Protein AF-C4GE18-F1 (afdb_monomer_lite)

Organism: NCBI:txid626523

Sequence (53 aa):
MKTNDRPLTDLMKAVDNGAAQLPDFQRGWVWDDGRIKALILSVIHNFPVGAAM

pLDDT: mean 81.35, std 11.41, range [49.94, 94.75]

Secondary structure (DSSP, 8-state):
-------HHHHHHHHHTTSS-----SS-----HHHHHHHHHHHHTT--PPPP-

Foldseek 3Di:
DDQDPDPVVVVVVCVVVVVDDDPPDPDDDPDDPVNVVVVVVCVVVVHDDDDDD

Structure (mmCIF, N/CA/C/O backbone):
data_AF-C4GE18-F1
#
_entry.id   AF-C4GE18-F1
#
loop_
_atom_site.group_PDB
_atom_site.id
_atom_site.type_symbol
_atom_site.label_atom_id
_atom_site.label_alt_id
_atom_site.label_comp_id
_atom_site.label_asym_id
_atom_site.label_entity_id
_atom_site.label_seq_id
_atom_site.pdbx_PDB_ins_code
_atom_site.Cartn_x
_atom_site.Cartn_y
_atom_site.Cartn_z
_atom_site.occupancy
_atom_site.B_iso_or_equiv
_atom_site.auth_seq_id
_atom_site.auth_comp_id
_atom_site.auth_a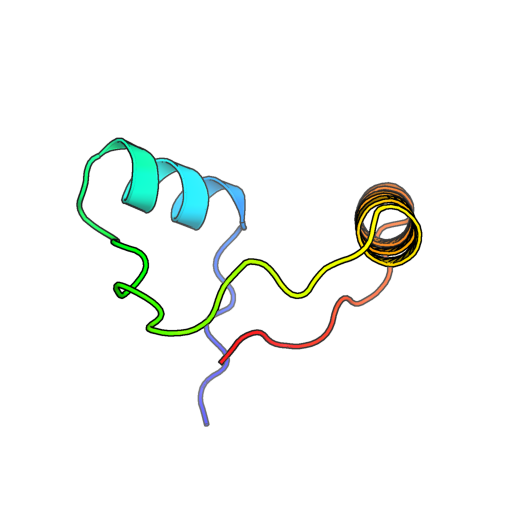sym_id
_atom_site.auth_atom_id
_atom_site.pdbx_PDB_model_num
ATOM 1 N N . MET A 1 1 ? 20.828 0.067 8.579 1.00 49.94 1 MET A N 1
ATOM 2 C CA . MET A 1 1 ? 19.378 -0.003 8.312 1.00 49.94 1 MET A CA 1
ATOM 3 C C . MET A 1 1 ? 19.198 -0.920 7.111 1.00 49.94 1 MET A C 1
ATOM 5 O O . MET A 1 1 ? 19.655 -0.563 6.036 1.00 49.94 1 MET A O 1
ATOM 9 N N . LYS A 1 2 ? 18.715 -2.155 7.307 1.00 54.12 2 LYS A N 1
ATOM 10 C CA . LYS A 1 2 ? 18.441 -3.069 6.187 1.00 54.12 2 LYS A CA 1
ATOM 11 C C . LYS A 1 2 ? 17.063 -2.708 5.649 1.00 54.12 2 LYS A C 1
ATOM 13 O O . LYS A 1 2 ? 16.092 -2.841 6.386 1.00 54.12 2 LYS A O 1
ATOM 18 N N . THR A 1 3 ? 16.996 -2.235 4.409 1.00 57.09 3 THR A N 1
ATOM 19 C CA . THR A 1 3 ? 15.715 -2.173 3.710 1.00 57.09 3 THR A CA 1
ATOM 20 C C . THR A 1 3 ? 15.261 -3.611 3.473 1.00 57.09 3 THR A C 1
ATOM 22 O O . THR A 1 3 ? 16.070 -4.498 3.191 1.00 57.09 3 THR A O 1
ATOM 25 N N . ASN A 1 4 ? 13.986 -3.869 3.710 1.00 64.38 4 ASN A N 1
ATOM 26 C CA . ASN A 1 4 ? 13.409 -5.189 3.559 1.00 64.38 4 ASN A CA 1
ATOM 27 C C . ASN A 1 4 ? 12.742 -5.236 2.184 1.00 64.38 4 ASN A C 1
ATOM 29 O O . ASN A 1 4 ? 11.567 -4.899 2.070 1.00 64.38 4 ASN A O 1
ATOM 33 N N . ASP A 1 5 ? 13.516 -5.602 1.158 1.00 69.62 5 ASP A N 1
ATOM 34 C CA . ASP A 1 5 ? 13.098 -5.672 -0.251 1.00 69.62 5 ASP A CA 1
ATOM 35 C C . ASP A 1 5 ? 12.119 -6.835 -0.494 1.00 69.62 5 ASP A C 1
ATOM 37 O O . ASP A 1 5 ? 12.397 -7.776 -1.239 1.00 69.62 5 ASP A O 1
ATOM 41 N N . ARG A 1 6 ? 10.972 -6.822 0.189 1.00 78.38 6 ARG A N 1
ATOM 42 C CA . ARG A 1 6 ? 9.902 -7.796 -0.029 1.00 78.38 6 ARG A CA 1
ATOM 43 C C . ARG A 1 6 ? 8.900 -7.233 -1.030 1.00 78.38 6 ARG A C 1
ATOM 45 O O . ARG A 1 6 ? 8.496 -6.077 -0.888 1.00 78.38 6 ARG A O 1
ATOM 52 N N . PRO A 1 7 ? 8.444 -8.043 -1.996 1.00 82.44 7 PRO A N 1
ATOM 53 C CA . PRO A 1 7 ? 7.314 -7.686 -2.838 1.00 82.44 7 PRO A CA 1
ATOM 54 C C . PRO A 1 7 ? 6.100 -7.269 -2.001 1.00 82.44 7 PRO A C 1
ATOM 56 O O . PRO A 1 7 ? 5.757 -7.924 -1.013 1.00 82.44 7 PRO A O 1
ATOM 59 N N . LEU A 1 8 ? 5.391 -6.224 -2.439 1.00 80.19 8 LEU A N 1
ATOM 60 C CA . LEU A 1 8 ? 4.144 -5.780 -1.804 1.00 80.19 8 LEU A CA 1
ATOM 61 C C . LEU A 1 8 ? 3.117 -6.919 -1.702 1.00 80.19 8 LEU A C 1
ATOM 63 O O . LEU A 1 8 ? 2.392 -7.021 -0.718 1.00 80.19 8 LEU A O 1
ATOM 67 N N . THR A 1 9 ? 3.089 -7.818 -2.687 1.00 86.81 9 THR A N 1
ATOM 68 C CA . THR A 1 9 ? 2.220 -9.003 -2.694 1.00 86.81 9 THR A CA 1
ATOM 69 C C . THR A 1 9 ? 2.442 -9.921 -1.497 1.00 86.81 9 THR A C 1
ATOM 71 O O . THR A 1 9 ? 1.488 -10.520 -1.008 1.00 86.81 9 THR A O 1
ATOM 74 N N . ASP A 1 10 ? 3.674 -10.034 -1.007 1.00 89.50 10 ASP A N 1
ATOM 75 C CA . ASP A 1 10 ? 3.984 -10.900 0.131 1.00 89.50 10 ASP A CA 1
ATOM 76 C C . ASP A 1 10 ? 3.560 -10.246 1.447 1.00 89.50 10 ASP A C 1
ATOM 78 O O . ASP A 1 10 ? 3.070 -10.930 2.344 1.00 89.50 10 ASP A O 1
ATOM 82 N N . LEU A 1 11 ? 3.652 -8.914 1.529 1.00 85.12 11 LEU A N 1
ATOM 83 C CA . LEU A 1 11 ? 3.068 -8.137 2.626 1.00 85.12 11 LEU A CA 1
ATOM 84 C C . LEU A 1 11 ? 1.541 -8.283 2.659 1.00 85.12 11 LEU A C 1
ATOM 86 O O . LEU A 1 11 ? 0.987 -8.531 3.724 1.00 85.12 11 LEU A O 1
ATOM 90 N N . MET A 1 12 ? 0.864 -8.200 1.510 1.00 86.25 12 MET A N 1
ATOM 91 C CA . MET A 1 12 ? -0.595 -8.368 1.437 1.00 86.25 12 MET A CA 1
ATOM 92 C C . MET A 1 12 ? -1.038 -9.764 1.887 1.00 86.25 12 MET A C 1
ATOM 94 O O . MET A 1 12 ? -1.978 -9.877 2.668 1.00 86.25 12 MET A O 1
ATOM 98 N N . LYS A 1 13 ? -0.325 -10.822 1.479 1.00 92.62 13 LYS A N 1
ATOM 99 C CA . LYS A 1 13 ? -0.590 -12.192 1.957 1.00 92.62 13 LYS A CA 1
ATOM 100 C C . LYS A 1 13 ? -0.365 -12.341 3.462 1.00 92.62 13 LYS A C 1
ATOM 102 O O . LYS A 1 13 ? -1.111 -13.062 4.113 1.00 92.62 13 LYS A O 1
ATOM 107 N N . ALA A 1 14 ? 0.662 -11.687 4.007 1.00 90.50 14 ALA A N 1
ATOM 108 C CA . ALA A 1 14 ? 0.939 -11.708 5.441 1.00 90.50 14 ALA A CA 1
ATOM 109 C C . ALA A 1 14 ? -0.144 -10.979 6.254 1.00 90.50 14 ALA A C 1
ATOM 111 O O . ALA A 1 14 ? -0.428 -11.358 7.384 1.00 90.50 14 ALA A O 1
ATOM 112 N N . VAL A 1 15 ? -0.759 -9.937 5.695 1.00 89.38 15 VAL A N 1
ATOM 113 C CA . VAL A 1 15 ? -1.911 -9.287 6.333 1.00 89.38 15 VAL A CA 1
ATOM 114 C C . VAL A 1 15 ? -3.142 -10.189 6.267 1.00 89.38 15 VAL A C 1
ATOM 116 O O . VAL A 1 15 ? -3.799 -10.399 7.282 1.00 89.38 15 VAL A O 1
ATOM 119 N N . ASP A 1 16 ? -3.411 -10.777 5.100 1.00 90.81 16 ASP A N 1
ATOM 120 C CA . ASP A 1 16 ? -4.560 -11.663 4.872 1.00 90.81 16 ASP A CA 1
ATOM 121 C C . ASP A 1 16 ? -4.541 -12.910 5.775 1.00 90.81 16 ASP A C 1
ATOM 123 O O . ASP A 1 16 ? -5.559 -13.297 6.344 1.00 90.81 16 ASP A O 1
ATOM 127 N N . ASN A 1 17 ? -3.363 -13.504 5.990 1.00 94.69 17 ASN A N 1
ATOM 128 C CA . ASN A 1 17 ? -3.204 -14.668 6.866 1.00 94.69 17 ASN A CA 1
ATOM 129 C C . ASN A 1 17 ? -3.026 -14.317 8.360 1.00 94.69 17 ASN A C 1
ATOM 131 O O . ASN A 1 17 ? -2.842 -15.219 9.179 1.00 94.69 17 ASN A O 1
ATOM 135 N N . GLY A 1 18 ? -3.047 -13.028 8.717 1.00 90.06 18 GLY A N 1
ATOM 136 C CA . GLY A 1 18 ? -2.878 -12.543 10.088 1.00 90.06 18 GLY A CA 1
ATOM 137 C C . GLY A 1 18 ? -1.448 -12.596 10.644 1.00 90.06 18 GLY A C 1
ATOM 138 O O . GLY A 1 18 ? -1.253 -12.292 11.819 1.00 90.06 18 GLY A O 1
ATOM 139 N N . ALA A 1 19 ? -0.440 -12.954 9.841 1.00 91.12 19 ALA A N 1
ATOM 140 C CA . ALA A 1 19 ? 0.970 -12.931 10.249 1.00 91.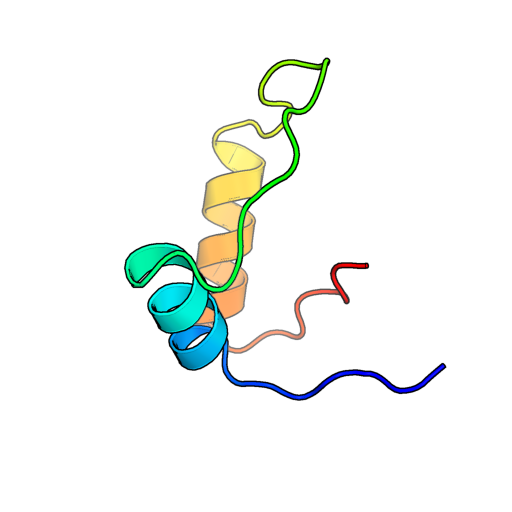12 19 ALA A CA 1
ATOM 141 C C . ALA A 1 19 ? 1.543 -11.506 10.357 1.00 91.12 19 ALA A C 1
ATOM 143 O O . ALA A 1 19 ? 2.565 -11.296 11.012 1.00 91.12 19 ALA A O 1
ATOM 144 N N . ALA A 1 20 ? 0.903 -10.532 9.713 1.00 86.50 20 ALA A N 1
ATOM 145 C CA . ALA A 1 20 ? 1.171 -9.111 9.850 1.00 86.50 20 ALA A CA 1
ATOM 146 C C . ALA A 1 20 ? -0.129 -8.391 10.216 1.00 86.50 20 ALA A C 1
ATOM 148 O O . ALA A 1 20 ? -1.166 -8.600 9.596 1.00 86.50 20 ALA A O 1
ATOM 149 N N . GLN A 1 21 ? -0.069 -7.512 11.209 1.00 82.00 21 GLN A N 1
ATOM 150 C CA . GLN A 1 21 ? -1.193 -6.665 11.584 1.00 82.00 21 GLN A CA 1
ATOM 151 C C . GLN A 1 21 ? -0.755 -5.210 11.551 1.00 82.00 21 GLN A C 1
ATOM 153 O O . GLN A 1 21 ? 0.369 -4.872 11.930 1.00 82.00 21 GLN A O 1
ATOM 158 N N . LEU A 1 22 ? -1.654 -4.349 11.082 1.00 77.31 22 LEU A N 1
ATOM 159 C CA . LEU A 1 22 ? -1.498 -2.916 11.270 1.00 77.31 22 LEU A CA 1
ATOM 160 C C . LEU A 1 22 ? -1.748 -2.615 12.754 1.00 77.31 22 LEU A C 1
ATOM 162 O O . LEU A 1 22 ? -2.744 -3.097 13.295 1.00 77.31 22 LEU A O 1
ATOM 166 N N . PRO A 1 23 ? -0.867 -1.852 13.422 1.00 78.56 23 PRO A N 1
ATOM 167 C CA . PRO A 1 23 ? -1.142 -1.362 14.763 1.00 78.56 23 PRO A CA 1
ATOM 168 C C . PRO A 1 23 ? -2.449 -0.575 14.771 1.00 78.56 23 PRO A C 1
ATOM 170 O O . PRO A 1 23 ? -2.747 0.140 13.810 1.00 78.56 23 PRO A O 1
ATOM 173 N N . ASP A 1 24 ? -3.186 -0.638 15.877 1.00 77.81 24 ASP A N 1
ATOM 174 C CA . ASP A 1 24 ? -4.280 0.299 16.098 1.00 77.81 24 ASP A CA 1
ATOM 175 C C . ASP A 1 24 ? -3.700 1.711 16.195 1.00 77.81 24 ASP A C 1
ATOM 177 O O . ASP A 1 24 ? -3.107 2.122 17.199 1.00 77.81 24 ASP A O 1
ATOM 181 N N . PHE A 1 25 ? -3.838 2.469 15.111 1.00 71.62 25 PHE A N 1
ATOM 182 C CA . PHE A 1 25 ? -3.467 3.869 15.104 1.00 71.62 25 PHE A CA 1
ATOM 183 C C . PHE A 1 25 ? -4.504 4.636 15.918 1.00 71.62 25 PHE A C 1
ATOM 185 O O . PHE A 1 25 ? -5.675 4.706 15.558 1.00 71.62 25 PHE A O 1
ATOM 192 N N . GLN A 1 26 ? -4.061 5.312 16.976 1.00 69.94 26 GLN A N 1
ATOM 193 C CA . GLN A 1 26 ? -4.919 6.224 17.744 1.00 69.94 26 GLN A CA 1
ATOM 194 C C . GLN A 1 26 ? -5.338 7.483 16.960 1.00 69.94 26 GLN A C 1
ATOM 196 O O . GLN A 1 26 ? -5.996 8.371 17.499 1.00 69.94 26 GLN A O 1
ATOM 201 N N . ARG A 1 27 ? -4.949 7.589 15.686 1.00 74.12 27 ARG A N 1
ATOM 202 C CA . ARG A 1 27 ? -5.262 8.706 14.801 1.00 74.12 27 ARG A CA 1
ATOM 203 C C . ARG A 1 27 ? -6.013 8.182 13.585 1.00 74.12 27 ARG A C 1
ATOM 205 O O . ARG A 1 27 ? -5.601 7.200 12.979 1.00 74.12 27 ARG A O 1
ATOM 212 N N . GLY A 1 28 ? -7.094 8.875 13.229 1.00 80.25 28 GLY A N 1
ATOM 213 C CA . GLY A 1 28 ? -7.881 8.563 12.041 1.00 80.25 28 GLY A CA 1
ATOM 214 C C . GLY A 1 28 ? -7.060 8.631 10.753 1.00 80.25 28 GLY A C 1
ATOM 215 O O . GLY A 1 28 ? -5.964 9.190 10.713 1.00 80.25 28 GLY A O 1
ATOM 216 N N . TRP A 1 29 ? -7.624 8.070 9.690 1.00 82.62 29 TRP A N 1
ATOM 217 C CA . TRP A 1 29 ? -7.059 8.075 8.346 1.00 82.62 29 TRP A CA 1
ATOM 218 C C . TRP A 1 29 ? -6.652 9.492 7.895 1.00 82.62 29 TRP A C 1
ATOM 220 O O . TRP A 1 29 ? -7.473 10.405 7.878 1.00 82.62 29 TRP A O 1
ATOM 230 N N . VAL A 1 30 ? -5.373 9.683 7.547 1.00 83.50 30 VAL A N 1
ATOM 231 C CA . VAL A 1 30 ? -4.794 11.004 7.196 1.00 83.50 30 VAL A CA 1
ATOM 232 C C . VAL 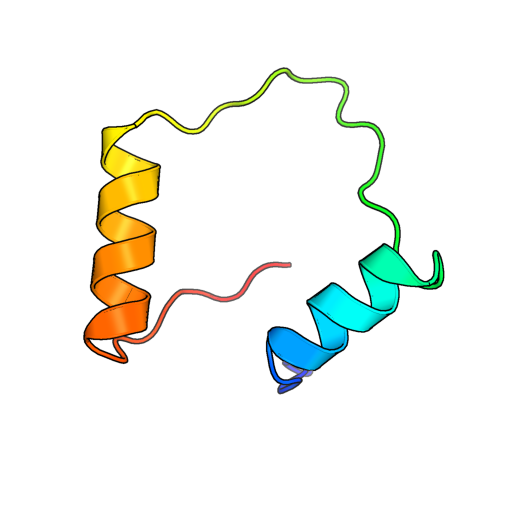A 1 30 ? -4.530 11.194 5.699 1.00 83.50 30 VAL A C 1
ATOM 234 O O . VAL A 1 30 ? -3.955 12.206 5.291 1.00 83.50 30 VAL A O 1
ATOM 237 N N . TRP A 1 31 ? -4.895 10.211 4.879 1.00 86.62 31 TRP A N 1
ATOM 238 C CA . TRP A 1 31 ? -4.698 10.264 3.435 1.00 86.62 31 TRP A CA 1
ATOM 239 C C . TRP A 1 31 ? -5.961 10.781 2.751 1.00 86.62 31 TRP A C 1
ATOM 241 O O . TRP A 1 31 ? -7.030 10.195 2.874 1.00 86.62 31 TRP A O 1
ATOM 251 N N . ASP A 1 32 ? -5.835 11.871 2.005 1.00 91.44 32 ASP A N 1
ATOM 252 C CA . ASP A 1 32 ? -6.888 12.337 1.109 1.00 91.44 32 ASP A CA 1
ATOM 253 C C . ASP A 1 32 ? -6.868 11.578 -0.230 1.00 91.44 32 ASP A C 1
ATOM 255 O O . ASP A 1 32 ? -5.858 10.984 -0.626 1.00 91.44 32 ASP A O 1
ATOM 259 N N . ASP A 1 33 ? -7.982 11.643 -0.959 1.00 93.38 33 ASP A N 1
ATOM 260 C CA . ASP A 1 33 ? -8.160 11.008 -2.269 1.00 93.38 33 ASP A CA 1
ATOM 261 C C . ASP A 1 33 ? -7.060 11.368 -3.278 1.00 93.38 33 ASP A C 1
ATOM 263 O O . ASP A 1 33 ? -6.700 10.545 -4.125 1.00 93.38 33 ASP A O 1
ATOM 267 N N . GLY A 1 34 ? -6.521 12.590 -3.216 1.00 94.75 34 GLY A N 1
ATOM 268 C CA . GLY A 1 34 ? -5.463 13.054 -4.110 1.00 94.75 34 GLY A CA 1
ATOM 269 C C . GLY A 1 34 ? -4.161 12.296 -3.875 1.00 94.75 34 GLY A C 1
ATOM 270 O O . GLY A 1 34 ? -3.558 11.788 -4.825 1.00 94.75 34 GLY A O 1
ATOM 271 N N . ARG A 1 35 ? -3.764 12.143 -2.608 1.00 89.31 35 ARG A N 1
ATOM 272 C CA . ARG A 1 35 ? -2.582 11.353 -2.223 1.00 89.31 35 ARG A CA 1
ATOM 273 C C . ARG A 1 35 ? -2.726 9.877 -2.581 1.00 89.31 35 ARG A C 1
ATOM 275 O O . ARG A 1 35 ? -1.764 9.280 -3.063 1.00 89.31 35 ARG A O 1
ATOM 282 N N . ILE A 1 36 ? -3.919 9.303 -2.414 1.00 89.56 36 ILE A N 1
ATOM 283 C CA . ILE A 1 36 ? -4.196 7.908 -2.797 1.00 89.56 36 ILE A CA 1
ATOM 284 C C . ILE A 1 36 ? -4.034 7.727 -4.314 1.00 89.56 36 ILE A C 1
ATOM 286 O O . ILE A 1 36 ? -3.317 6.830 -4.759 1.00 89.56 36 ILE A O 1
ATOM 290 N N . LY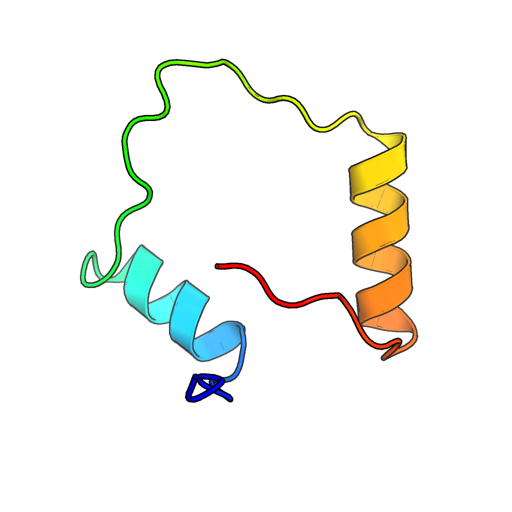S A 1 37 ? -4.643 8.606 -5.121 1.00 93.00 37 LYS A N 1
ATOM 291 C CA . LYS A 1 37 ? -4.528 8.561 -6.589 1.00 93.00 37 LYS A CA 1
ATOM 292 C C . LYS A 1 37 ? -3.082 8.729 -7.058 1.00 93.00 37 LYS A C 1
ATOM 294 O O . LYS A 1 37 ? -2.650 7.998 -7.946 1.00 93.00 37 LYS A O 1
ATOM 299 N N . ALA A 1 38 ? -2.327 9.645 -6.450 1.00 90.19 38 ALA A N 1
ATOM 300 C CA . ALA A 1 38 ? -0.916 9.855 -6.770 1.00 90.19 38 ALA A CA 1
ATOM 301 C C . ALA A 1 38 ? -0.058 8.616 -6.461 1.00 90.19 38 ALA A C 1
ATOM 303 O O . ALA A 1 38 ? 0.810 8.256 -7.255 1.00 90.19 38 ALA A O 1
ATOM 304 N N . LEU A 1 39 ? -0.332 7.926 -5.348 1.00 88.69 39 LEU A N 1
ATOM 305 C CA . LEU A 1 39 ? 0.356 6.684 -5.002 1.00 88.69 39 LEU A CA 1
ATOM 306 C C . LEU A 1 39 ? 0.090 5.583 -6.036 1.00 88.69 39 LEU A C 1
ATOM 308 O O . LEU A 1 39 ? 1.034 4.964 -6.523 1.00 88.69 39 LEU A O 1
ATOM 312 N N . ILE A 1 40 ? -1.177 5.376 -6.410 1.00 88.19 40 ILE A N 1
ATOM 313 C CA . ILE A 1 40 ? -1.558 4.396 -7.440 1.00 88.19 40 ILE A CA 1
ATOM 314 C C . ILE A 1 40 ? -0.871 4.731 -8.769 1.00 88.19 40 ILE A C 1
ATOM 316 O O . ILE A 1 40 ? -0.322 3.842 -9.419 1.00 88.19 40 ILE A O 1
ATOM 320 N N . LEU A 1 41 ? -0.849 6.012 -9.151 1.00 93.06 41 LEU A N 1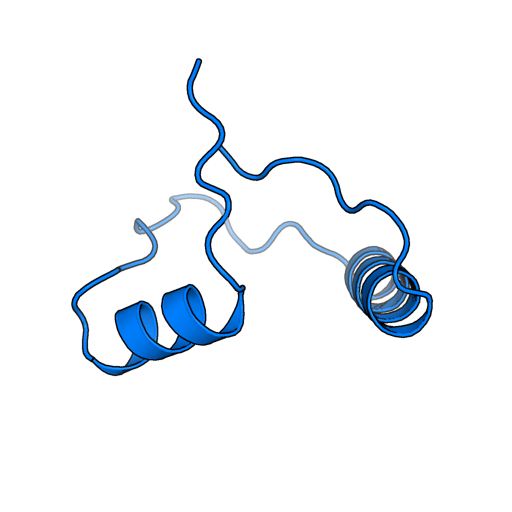
ATOM 321 C CA . LEU A 1 41 ? -0.184 6.471 -10.368 1.00 93.06 41 LEU A CA 1
ATOM 322 C C . LEU A 1 41 ? 1.311 6.120 -10.366 1.00 93.06 41 LEU A C 1
ATOM 324 O O . LEU A 1 41 ? 1.807 5.628 -11.380 1.00 93.06 41 LEU A O 1
ATOM 328 N N . SER A 1 42 ? 2.010 6.324 -9.245 1.00 89.38 42 SER A N 1
ATOM 329 C CA . SER A 1 42 ? 3.420 5.936 -9.105 1.00 89.38 42 SER A CA 1
ATOM 330 C C . SER A 1 42 ? 3.629 4.432 -9.242 1.00 89.38 42 SER A C 1
ATOM 332 O O . SER A 1 42 ? 4.565 4.023 -9.923 1.00 89.38 42 SER A O 1
ATOM 334 N N . VAL A 1 43 ? 2.759 3.609 -8.647 1.00 85.62 43 VAL A N 1
ATOM 335 C CA . VAL A 1 43 ? 2.841 2.143 -8.773 1.00 85.62 43 VAL A CA 1
ATOM 336 C C . VAL A 1 43 ? 2.659 1.713 -10.231 1.00 85.62 43 VAL A C 1
ATOM 338 O O . VAL A 1 43 ? 3.450 0.919 -10.731 1.00 85.62 43 VAL A O 1
ATOM 341 N N . ILE A 1 44 ? 1.671 2.276 -10.936 1.00 88.88 44 ILE A N 1
ATOM 342 C CA . ILE A 1 44 ? 1.417 1.979 -12.358 1.00 88.88 44 ILE A CA 1
ATOM 343 C C . ILE A 1 44 ? 2.628 2.340 -13.229 1.00 88.88 44 ILE A C 1
ATOM 345 O O . ILE A 1 44 ? 2.998 1.574 -14.115 1.00 88.88 44 ILE A O 1
ATOM 349 N N . HIS A 1 45 ? 3.255 3.490 -12.975 1.00 90.81 45 HIS A N 1
ATOM 350 C CA . HIS A 1 45 ? 4.423 3.957 -13.732 1.00 90.81 45 HIS A CA 1
ATOM 351 C C . HIS A 1 45 ? 5.750 3.384 -13.219 1.00 90.81 45 HIS A C 1
ATOM 353 O O . HIS A 1 45 ? 6.811 3.753 -13.722 1.00 90.81 45 HIS A O 1
ATOM 359 N N . ASN A 1 46 ? 5.701 2.487 -12.230 1.00 83.62 46 ASN A N 1
ATOM 360 C CA . ASN A 1 46 ? 6.868 1.886 -11.595 1.00 83.62 46 ASN A CA 1
ATOM 361 C C . ASN A 1 46 ? 7.878 2.934 -11.077 1.00 83.62 46 ASN A C 1
ATOM 363 O O . ASN A 1 46 ? 9.094 2.726 -11.113 1.00 83.62 46 ASN A O 1
ATOM 367 N N . PHE A 1 47 ? 7.372 4.084 -10.622 1.00 85.31 47 PHE A N 1
ATOM 368 C CA . PHE A 1 47 ? 8.181 5.118 -9.988 1.00 85.31 47 PHE A CA 1
ATOM 369 C C . PHE A 1 47 ? 8.614 4.672 -8.589 1.00 85.31 47 PHE A C 1
ATOM 371 O O . PHE A 1 47 ? 7.864 3.966 -7.910 1.00 85.31 47 PHE A O 1
ATOM 378 N N . PRO A 1 48 ? 9.799 5.099 -8.117 1.00 78.19 48 PRO A N 1
ATOM 379 C CA . PRO A 1 48 ? 10.229 4.805 -6.760 1.00 78.19 48 PRO A CA 1
ATOM 380 C C . PRO A 1 48 ? 9.262 5.449 -5.762 1.00 78.19 48 PRO A C 1
ATOM 382 O O . PRO A 1 48 ? 9.152 6.672 -5.666 1.00 78.19 48 PRO A O 1
ATOM 385 N N . VAL A 1 49 ? 8.556 4.608 -5.013 1.00 75.75 49 VAL A N 1
ATOM 386 C CA . VAL A 1 49 ? 7.732 5.015 -3.875 1.00 75.75 49 VAL A CA 1
ATOM 387 C C . VAL A 1 49 ? 8.605 4.893 -2.627 1.00 75.75 49 VAL A C 1
ATOM 389 O O . VAL A 1 49 ? 9.306 3.897 -2.463 1.00 75.75 49 VAL A O 1
ATOM 392 N N . GLY A 1 50 ? 8.628 5.933 -1.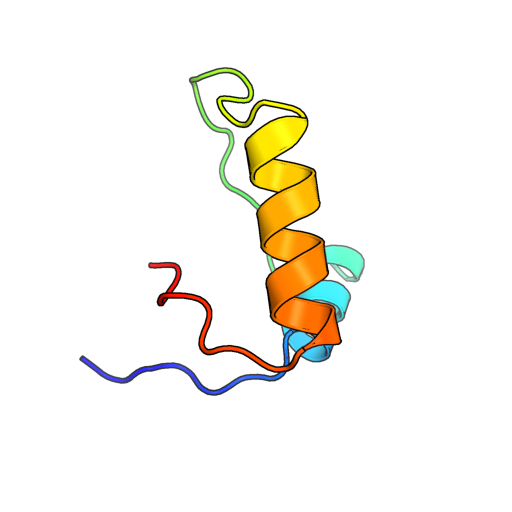789 1.00 70.38 50 GLY A N 1
ATOM 393 C CA . GLY A 1 50 ? 9.506 6.002 -0.615 1.00 70.38 50 GLY A CA 1
ATOM 394 C C . GLY A 1 50 ? 9.367 4.804 0.335 1.00 70.38 50 GLY A C 1
ATOM 395 O O . GLY A 1 50 ? 8.373 4.082 0.315 1.00 70.38 50 GLY A O 1
ATOM 396 N N . ALA A 1 51 ? 10.371 4.597 1.190 1.00 64.00 51 ALA A N 1
ATOM 397 C CA . ALA A 1 51 ? 10.356 3.513 2.167 1.00 64.00 51 ALA A CA 1
ATOM 398 C C . ALA A 1 51 ? 9.282 3.754 3.243 1.00 64.00 51 ALA A C 1
ATOM 400 O O . ALA A 1 51 ? 9.265 4.807 3.882 1.00 64.00 51 ALA A O 1
ATOM 401 N N . ALA A 1 52 ? 8.413 2.766 3.460 1.00 60.72 52 ALA A N 1
ATOM 402 C CA . ALA A 1 52 ? 7.611 2.682 4.676 1.00 60.72 52 ALA A CA 1
ATOM 403 C C . ALA A 1 52 ? 8.495 2.133 5.809 1.00 60.72 52 ALA A C 1
ATOM 405 O O . ALA A 1 52 ? 9.274 1.204 5.578 1.00 60.72 52 ALA A O 1
ATOM 406 N N . MET A 1 53 ? 8.413 2.742 6.995 1.00 53.50 53 MET A N 1
ATOM 407 C CA . MET A 1 53 ? 9.159 2.339 8.194 1.00 53.50 53 MET A CA 1
ATOM 408 C C . MET A 1 53 ? 8.304 1.452 9.092 1.00 53.50 53 MET A C 1
ATOM 410 O O . MET A 1 53 ? 7.101 1.768 9.225 1.00 53.50 53 MET A O 1
#

Radius of gyration: 13.19 Å; chains: 1; bounding box: 28×28×32 Å